Protein AF-A0A1S9IU31-F1 (afdb_monomer)

Organism: Shigella boydii (NCBI:txid621)

Solvent-accessible surface area (backbone atoms only — not comparable to full-atom values): 4528 Å² total; per-residue (Å²): 52,54,58,90,71,92,72,70,68,72,78,57,51,58,59,57,52,51,51,38,38,74,68,64,78,32,95,51,79,85,77,58,92,75,87,90,86,78,93,64,73,68,37,83,87,36,71,86,87,88,85,88,76,83,85,76,74,89,78,74,83,74,132

Radius of gyration: 15.33 Å; Cα contacts (8 Å, |Δi|>4): 33; chains: 1; bounding box: 30×17×50 Å

Nearest PDB structures (foldseek):
  2h8c-assembly2_C  TM=9.365E-01  e=8.853E-02  Escherichia coli

pLDDT: mean 84.04, std 12.07, range [41.53, 93.56]

Structure (mmCIF, N/CA/C/O backbone):
data_AF-A0A1S9IU31-F1
#
_entry.id   AF-A0A1S9IU31-F1
#
loop_
_atom_site.group_PDB
_atom_site.id
_atom_site.type_symbol
_atom_site.label_atom_id
_atom_site.label_alt_id
_atom_site.label_comp_id
_atom_site.label_asym_id
_atom_site.label_entity_id
_atom_site.label_seq_id
_atom_site.pdbx_PDB_ins_code
_atom_site.Cartn_x
_atom_site.Cartn_y
_atom_site.Cartn_z
_atom_site.occupancy
_atom_site.B_iso_or_equiv
_atom_site.auth_seq_id
_atom_site.auth_comp_id
_atom_site.auth_asym_id
_atom_site.auth_atom_id
_atom_site.pdbx_PDB_model_num
ATOM 1 N N . PRO A 1 1 ? 7.674 -4.055 -8.090 1.00 87.94 1 PRO A N 1
ATOM 2 C CA . PRO A 1 1 ? 7.599 -2.989 -9.130 1.00 87.94 1 PRO A CA 1
ATOM 3 C C . PRO A 1 1 ? 7.692 -3.614 -10.533 1.00 87.94 1 PRO A C 1
ATOM 5 O O . PRO A 1 1 ? 8.230 -4.711 -10.618 1.00 87.94 1 PRO A O 1
ATOM 8 N N . PRO A 1 2 ? 7.182 -2.979 -11.602 1.00 91.06 2 PRO A N 1
ATOM 9 C CA . PRO A 1 2 ? 7.213 -3.552 -12.956 1.00 91.06 2 PRO A CA 1
ATOM 10 C C . PRO A 1 2 ? 8.601 -3.514 -13.616 1.00 91.06 2 PRO A C 1
ATOM 12 O O . PRO A 1 2 ? 8.915 -4.348 -14.457 1.00 91.06 2 PRO A O 1
ATOM 15 N N . ASP A 1 3 ? 9.450 -2.562 -13.225 1.00 90.50 3 ASP A N 1
ATOM 16 C CA . ASP A 1 3 ? 10.801 -2.386 -13.761 1.00 90.50 3 ASP A CA 1
ATOM 17 C C . ASP A 1 3 ? 11.742 -1.758 -12.704 1.00 90.50 3 ASP A C 1
ATOM 19 O O . ASP A 1 3 ? 11.341 -1.523 -11.558 1.00 90.50 3 ASP A O 1
ATOM 23 N N . LYS A 1 4 ? 13.003 -1.499 -13.085 1.00 87.75 4 LYS A N 1
ATOM 24 C CA . LYS A 1 4 ? 14.056 -0.922 -12.223 1.00 87.75 4 LYS A CA 1
ATOM 25 C C . LYS A 1 4 ? 14.108 0.615 -12.217 1.00 87.75 4 LYS A C 1
ATOM 27 O O . LYS A 1 4 ? 15.037 1.182 -11.647 1.00 87.75 4 LYS A O 1
ATOM 32 N N . ARG A 1 5 ? 13.158 1.311 -12.850 1.00 89.38 5 ARG A N 1
ATOM 33 C CA . ARG A 1 5 ? 13.120 2.780 -12.833 1.00 89.38 5 ARG A CA 1
ATOM 34 C C . ARG A 1 5 ? 12.911 3.281 -11.410 1.00 89.38 5 ARG A C 1
ATOM 36 O O . ARG A 1 5 ? 12.145 2.700 -10.632 1.00 89.38 5 ARG A O 1
ATOM 43 N N . ARG A 1 6 ? 13.564 4.400 -11.100 1.00 86.88 6 ARG A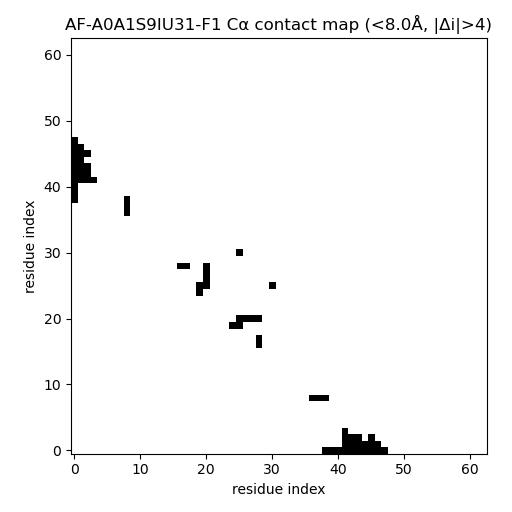 N 1
ATOM 44 C CA . ARG A 1 6 ? 13.349 5.136 -9.856 1.00 86.88 6 ARG A CA 1
ATOM 45 C C . ARG A 1 6 ? 11.890 5.598 -9.807 1.00 86.88 6 ARG A C 1
ATOM 47 O O . ARG A 1 6 ? 11.386 6.162 -10.772 1.00 86.88 6 ARG A O 1
ATOM 54 N N . ARG A 1 7 ? 11.214 5.282 -8.707 1.00 87.50 7 ARG A N 1
ATOM 55 C CA . ARG A 1 7 ? 9.833 5.675 -8.402 1.00 87.50 7 ARG A CA 1
ATOM 56 C C . ARG A 1 7 ? 9.746 5.927 -6.917 1.00 87.50 7 ARG A C 1
ATOM 58 O O . ARG A 1 7 ? 10.267 5.099 -6.162 1.00 87.50 7 ARG A O 1
ATOM 65 N N . ASP A 1 8 ? 9.066 6.978 -6.520 1.00 86.75 8 ASP A N 1
ATOM 66 C CA . ASP A 1 8 ? 8.798 7.244 -5.114 1.00 86.75 8 ASP A CA 1
ATOM 67 C C . ASP A 1 8 ? 7.703 6.281 -4.621 1.00 86.75 8 ASP A C 1
ATOM 69 O O . ASP A 1 8 ? 6.809 5.896 -5.382 1.00 86.75 8 ASP A O 1
ATOM 73 N N . LEU A 1 9 ? 7.869 5.739 -3.410 1.00 84.00 9 LEU A N 1
ATOM 74 C CA . LEU A 1 9 ? 6.970 4.700 -2.880 1.00 84.00 9 LEU A CA 1
ATOM 75 C C . LEU A 1 9 ? 5.651 5.288 -2.376 1.00 84.00 9 LEU A C 1
ATOM 77 O O . LEU A 1 9 ? 4.611 4.655 -2.521 1.00 84.00 9 LEU A O 1
ATOM 81 N N . ASP A 1 10 ? 5.703 6.494 -1.828 1.00 80.94 10 ASP A N 1
ATOM 82 C CA . ASP A 1 10 ? 4.559 7.290 -1.388 1.00 80.94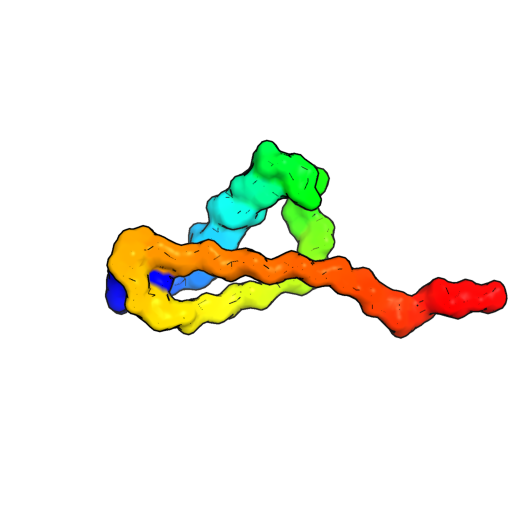 10 ASP A CA 1
ATOM 83 C C . ASP A 1 10 ? 3.542 7.515 -2.514 1.00 80.94 10 ASP A C 1
ATOM 85 O O . ASP A 1 10 ? 2.348 7.298 -2.323 1.00 80.94 10 ASP A O 1
ATOM 89 N N . ASN A 1 11 ? 4.014 7.801 -3.729 1.00 82.00 11 ASN A N 1
ATOM 90 C CA . ASN A 1 11 ? 3.159 7.978 -4.905 1.00 82.00 11 ASN A CA 1
ATOM 91 C C . ASN A 1 11 ? 2.331 6.731 -5.256 1.00 82.00 11 ASN A C 1
ATOM 93 O O . ASN A 1 11 ? 1.324 6.830 -5.956 1.00 82.00 11 ASN A O 1
ATOM 97 N N . ILE A 1 12 ? 2.743 5.549 -4.790 1.00 84.88 12 ILE A N 1
ATOM 98 C CA . ILE A 1 12 ? 2.025 4.298 -5.035 1.00 84.88 12 ILE A CA 1
ATOM 99 C C . ILE A 1 12 ? 0.934 4.072 -3.987 1.00 84.88 12 ILE A C 1
ATOM 101 O O . ILE A 1 12 ? -0.005 3.357 -4.300 1.00 84.88 12 ILE A O 1
ATOM 105 N N . LEU A 1 13 ? 1.007 4.663 -2.787 1.00 86.69 13 LEU A N 1
ATOM 106 C CA . LEU A 1 13 ? 0.073 4.377 -1.685 1.00 86.69 13 LEU A CA 1
ATOM 107 C C . LEU A 1 13 ? -1.352 4.872 -1.933 1.00 86.69 13 LEU A C 1
ATOM 109 O O . LEU A 1 13 ? -2.298 4.224 -1.491 1.00 86.69 13 LEU A O 1
ATOM 113 N N . LYS A 1 14 ? -1.521 5.967 -2.680 1.00 86.56 14 LYS A N 1
ATOM 114 C CA . LYS A 1 14 ? -2.847 6.549 -2.918 1.00 86.56 14 LYS A CA 1
ATOM 115 C C . LYS A 1 14 ? -3.798 5.582 -3.629 1.00 86.56 14 LYS A C 1
ATOM 117 O O . LYS A 1 14 ? -4.938 5.441 -3.213 1.00 86.56 14 LYS A O 1
ATOM 122 N N . ALA A 1 15 ? -3.332 4.894 -4.673 1.00 89.19 15 ALA A N 1
ATOM 123 C CA . ALA A 1 15 ? -4.196 4.027 -5.478 1.00 89.19 15 ALA A CA 1
ATOM 124 C C . ALA A 1 15 ? -4.707 2.772 -4.726 1.00 89.19 15 ALA A C 1
ATOM 126 O O . ALA A 1 15 ? -5.885 2.458 -4.849 1.00 89.19 15 ALA A O 1
ATOM 127 N N . PRO A 1 16 ? -3.888 2.047 -3.937 1.00 89.56 16 PRO A N 1
ATOM 128 C CA . PRO A 1 16 ? -4.357 0.984 -3.056 1.00 89.56 16 PRO A CA 1
ATOM 129 C C . PRO A 1 16 ? -5.326 1.468 -1.983 1.00 89.56 16 PRO A C 1
ATOM 131 O O . PRO A 1 16 ? -6.325 0.795 -1.780 1.00 89.56 16 PRO A O 1
ATOM 134 N N . LEU A 1 17 ? -5.056 2.596 -1.315 1.00 88.88 17 LEU A N 1
ATOM 135 C CA . LEU A 1 17 ? -5.967 3.131 -0.294 1.00 88.88 17 LEU A CA 1
ATOM 136 C C . LEU A 1 17 ? -7.338 3.433 -0.901 1.00 88.88 17 LEU A C 1
ATOM 138 O O . LEU A 1 17 ? -8.343 2.911 -0.429 1.00 88.88 17 LEU A O 1
ATOM 142 N N . ASP A 1 18 ? -7.349 4.147 -2.025 1.00 89.38 18 ASP A N 1
ATOM 143 C CA . ASP A 1 18 ? -8.557 4.454 -2.789 1.00 89.38 18 ASP A CA 1
ATOM 144 C C . ASP A 1 18 ? -9.308 3.177 -3.202 1.00 89.38 18 ASP A C 1
ATOM 146 O O . ASP A 1 18 ? -10.508 3.047 -2.977 1.00 89.38 18 ASP A O 1
ATOM 150 N N . ALA A 1 19 ? -8.598 2.165 -3.715 1.00 90.25 19 ALA A N 1
ATOM 151 C CA . ALA A 1 19 ? -9.195 0.883 -4.084 1.00 90.25 19 ALA A CA 1
ATOM 152 C C . ALA A 1 19 ? -9.792 0.118 -2.887 1.00 90.25 19 ALA A C 1
ATOM 154 O O . ALA A 1 19 ? -10.824 -0.534 -3.043 1.00 90.25 19 ALA A O 1
ATOM 155 N N . LEU A 1 20 ? -9.166 0.173 -1.707 1.00 90.44 20 LEU A N 1
ATOM 156 C CA . LEU A 1 20 ? -9.666 -0.484 -0.493 1.00 90.44 20 LEU A CA 1
ATOM 157 C C . LEU A 1 20 ? -10.914 0.222 0.057 1.00 90.44 20 LEU A C 1
ATOM 159 O O . LEU A 1 20 ? -11.862 -0.461 0.453 1.00 90.44 20 LEU A O 1
ATOM 163 N N . THR A 1 21 ? -10.947 1.556 0.017 1.00 89.88 21 THR A N 1
ATOM 164 C CA . THR A 1 21 ? -12.126 2.360 0.374 1.00 89.88 21 THR A CA 1
ATOM 165 C C . THR A 1 21 ? -13.265 2.132 -0.621 1.00 89.88 21 THR A C 1
ATOM 167 O O . THR A 1 21 ? -14.389 1.826 -0.229 1.00 89.88 21 THR A O 1
ATOM 170 N N . HIS A 1 22 ? -12.979 2.154 -1.926 1.00 90.06 22 HIS A N 1
ATOM 171 C CA . HIS A 1 22 ? -13.965 1.864 -2.972 1.00 90.06 22 HIS A CA 1
ATOM 172 C C . HIS A 1 22 ? -14.519 0.436 -2.913 1.00 90.06 22 HIS A C 1
ATOM 174 O O . HIS A 1 22 ? -15.683 0.216 -3.247 1.00 90.06 22 HIS A O 1
ATOM 180 N N . ALA A 1 23 ? -13.713 -0.535 -2.481 1.00 90.06 23 ALA A N 1
ATOM 181 C CA . ALA A 1 23 ? -14.165 -1.905 -2.251 1.00 90.06 23 ALA A CA 1
ATOM 182 C C . ALA A 1 23 ? -15.026 -2.058 -0.980 1.00 90.06 23 ALA A C 1
ATOM 184 O O . ALA A 1 23 ? -15.542 -3.147 -0.733 1.00 90.06 23 ALA A O 1
ATOM 185 N N . GLY A 1 24 ? -15.171 -1.002 -0.170 1.00 88.06 24 GLY A N 1
ATOM 186 C CA . GLY A 1 24 ? -15.903 -1.023 1.096 1.00 88.06 24 GLY A CA 1
ATOM 187 C C . GLY A 1 24 ? -15.191 -1.791 2.211 1.00 88.06 24 GLY A C 1
ATOM 188 O O . GLY A 1 24 ? -15.823 -2.140 3.206 1.00 88.06 24 GLY A O 1
ATOM 189 N N . LEU A 1 25 ? -13.893 -2.090 2.050 1.00 86.69 25 LEU A N 1
ATOM 190 C CA . LEU A 1 25 ? -13.097 -2.727 3.103 1.00 86.69 25 LEU A CA 1
ATOM 191 C C . LEU A 1 25 ? -12.766 -1.733 4.224 1.00 86.69 25 LEU A C 1
ATOM 193 O O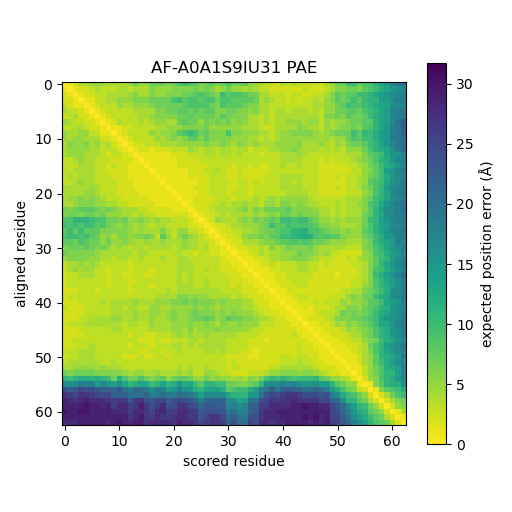 . LEU A 1 25 ? -12.647 -2.123 5.383 1.00 86.69 25 LEU A O 1
ATOM 197 N N . LEU A 1 26 ? -12.622 -0.462 3.857 1.00 83.31 26 LEU A N 1
ATOM 198 C CA . LEU A 1 26 ? -12.380 0.667 4.745 1.00 83.31 26 LEU A CA 1
ATOM 199 C C . LEU A 1 26 ? -13.490 1.691 4.516 1.00 83.31 26 LEU A C 1
ATOM 201 O O . LEU A 1 26 ? -13.928 1.883 3.383 1.00 83.31 26 LEU A O 1
ATOM 205 N N . MET A 1 27 ? -13.945 2.332 5.585 1.00 82.44 27 MET A N 1
ATOM 206 C CA . MET A 1 27 ? -14.845 3.481 5.498 1.00 82.44 27 MET A CA 1
ATOM 207 C C . MET A 1 27 ? -14.075 4.743 5.118 1.00 82.44 27 MET A C 1
ATOM 209 O O . MET A 1 27 ? -14.585 5.541 4.338 1.00 82.44 27 MET A O 1
ATOM 213 N N . ASP A 1 28 ? -12.862 4.896 5.654 1.00 80.50 28 ASP A N 1
ATOM 214 C CA . ASP A 1 28 ? -11.985 6.035 5.388 1.00 80.50 28 ASP A CA 1
ATOM 215 C C . ASP A 1 28 ? -10.502 5.647 5.522 1.00 80.50 28 ASP A C 1
ATOM 217 O O . ASP A 1 28 ? -10.170 4.657 6.185 1.00 80.50 28 ASP A O 1
ATOM 221 N N . ASP A 1 29 ? -9.607 6.419 4.903 1.00 75.69 29 ASP A N 1
ATOM 222 C CA . ASP A 1 29 ? -8.156 6.223 5.000 1.00 75.69 29 ASP A CA 1
ATOM 223 C C . ASP A 1 29 ? -7.600 6.569 6.394 1.00 75.69 29 ASP A C 1
ATOM 225 O O . ASP A 1 29 ? -6.599 5.981 6.812 1.00 75.69 29 ASP A O 1
ATOM 229 N N . GLU A 1 30 ? -8.318 7.399 7.159 1.00 84.19 30 GLU A N 1
ATOM 230 C CA . GLU A 1 30 ? -8.054 7.704 8.574 1.00 84.19 30 GLU A CA 1
ATOM 231 C C . GLU A 1 30 ? -8.055 6.464 9.490 1.00 84.19 30 GLU A C 1
ATOM 233 O O . GLU A 1 30 ? -7.542 6.520 10.604 1.00 84.19 30 GLU A O 1
ATOM 238 N N . GLN A 1 31 ? -8.600 5.323 9.047 1.00 85.19 31 GLN A N 1
ATOM 239 C CA . GLN A 1 31 ? -8.616 4.088 9.843 1.00 85.19 31 GLN A CA 1
ATOM 240 C C . GLN A 1 31 ? -7.244 3.413 9.991 1.00 85.19 31 GLN A C 1
ATOM 242 O O . GLN A 1 31 ? -7.113 2.476 10.781 1.00 85.19 31 GLN A O 1
ATOM 247 N N . PHE A 1 32 ? -6.238 3.822 9.218 1.00 86.62 32 PHE A N 1
ATOM 248 C CA . PHE A 1 32 ? -4.885 3.294 9.354 1.00 86.62 32 PHE A CA 1
ATOM 249 C C . PHE A 1 32 ? -4.021 4.203 10.229 1.00 86.62 32 PHE A C 1
ATOM 251 O O . PHE A 1 32 ? -3.478 5.195 9.749 1.00 86.62 32 PHE A O 1
ATOM 258 N N . ASP A 1 33 ? -3.790 3.804 11.482 1.00 87.06 33 ASP A N 1
ATOM 259 C CA . ASP A 1 33 ? -2.808 4.481 12.343 1.00 87.06 33 ASP A CA 1
ATOM 260 C C . ASP A 1 33 ? -1.355 4.231 11.890 1.00 87.06 33 ASP A C 1
ATOM 262 O O . ASP A 1 33 ? -0.470 5.057 12.115 1.00 87.06 33 ASP A O 1
ATOM 266 N N . GLU A 1 34 ? -1.089 3.087 11.247 1.00 88.00 34 GLU A N 1
ATOM 267 C CA . GLU A 1 34 ? 0.242 2.704 10.772 1.00 88.00 34 GLU A CA 1
ATOM 268 C C . GLU A 1 34 ? 0.186 2.081 9.371 1.00 88.00 34 GLU A C 1
ATOM 270 O O . GLU A 1 34 ? -0.519 1.100 9.123 1.00 88.00 34 GLU A O 1
ATOM 275 N N . ILE A 1 35 ? 0.994 2.620 8.451 1.00 89.81 35 ILE A N 1
ATOM 276 C CA . ILE A 1 35 ? 1.157 2.095 7.092 1.00 89.81 35 ILE A CA 1
ATOM 277 C C . ILE A 1 35 ? 2.639 1.842 6.826 1.00 89.81 35 ILE A C 1
ATOM 279 O O . ILE A 1 35 ? 3.452 2.763 6.785 1.00 89.81 35 ILE A O 1
ATOM 283 N N . ASN A 1 36 ? 2.980 0.581 6.557 1.00 90.50 36 ASN A N 1
ATOM 284 C CA . ASN A 1 36 ? 4.329 0.171 6.179 1.00 90.50 36 ASN A CA 1
ATOM 285 C C . ASN A 1 36 ? 4.403 -0.150 4.685 1.00 90.50 36 ASN A C 1
ATOM 287 O O . ASN A 1 36 ? 3.703 -1.037 4.193 1.00 90.50 36 ASN A O 1
ATOM 291 N N . ILE A 1 37 ? 5.310 0.516 3.966 1.00 91.00 37 ILE A N 1
ATOM 292 C CA . ILE A 1 37 ? 5.580 0.240 2.553 1.00 91.00 37 ILE A CA 1
ATOM 293 C C . ILE A 1 37 ? 7.029 -0.187 2.339 1.00 91.00 37 ILE A C 1
ATOM 295 O O . ILE A 1 37 ? 7.974 0.474 2.759 1.00 91.00 37 ILE A O 1
ATOM 299 N N . VAL A 1 38 ? 7.210 -1.302 1.631 1.00 91.44 38 VAL A N 1
ATOM 300 C CA . VAL A 1 38 ? 8.533 -1.858 1.336 1.00 91.44 38 VAL A CA 1
ATOM 301 C C . VAL A 1 38 ? 8.659 -2.119 -0.158 1.00 91.44 38 VAL A C 1
ATOM 303 O O . VAL A 1 38 ? 7.796 -2.739 -0.786 1.00 91.44 38 VAL A O 1
ATOM 306 N N . ARG A 1 39 ? 9.770 -1.672 -0.752 1.00 90.19 39 ARG A N 1
ATOM 307 C CA . ARG A 1 39 ? 10.085 -1.981 -2.149 1.00 90.19 39 ARG A CA 1
ATOM 308 C C . ARG A 1 39 ? 10.517 -3.439 -2.273 1.00 90.19 39 ARG A C 1
ATOM 310 O O . ARG A 1 39 ? 11.625 -3.800 -1.895 1.00 90.19 39 ARG A O 1
ATOM 317 N N . ALA A 1 40 ? 9.659 -4.254 -2.872 1.00 90.50 40 ALA A N 1
ATOM 318 C CA . ALA A 1 40 ? 9.994 -5.622 -3.243 1.00 90.50 40 ALA A CA 1
ATOM 319 C C . ALA A 1 40 ? 10.792 -5.696 -4.561 1.00 90.50 40 ALA A C 1
ATOM 321 O O . ALA A 1 40 ? 11.032 -4.697 -5.248 1.00 90.50 40 ALA A O 1
ATOM 322 N N . GLN A 1 41 ? 11.153 -6.920 -4.935 1.00 91.75 41 GLN A N 1
ATOM 323 C CA . GLN A 1 41 ? 11.864 -7.238 -6.172 1.00 91.75 41 GLN A CA 1
ATOM 324 C C . GLN A 1 41 ? 11.034 -6.840 -7.413 1.00 91.75 41 GLN A C 1
ATOM 326 O O . GLN A 1 41 ? 9.796 -6.864 -7.363 1.00 91.75 41 GLN A O 1
ATOM 331 N N . PRO A 1 42 ? 11.665 -6.446 -8.534 1.00 91.88 42 PRO A N 1
ATOM 332 C CA . PRO A 1 42 ? 10.949 -6.242 -9.787 1.00 91.88 42 PRO A CA 1
ATOM 333 C C . PRO A 1 42 ? 10.306 -7.542 -10.288 1.00 91.88 42 PRO A C 1
ATOM 335 O O . PRO A 1 42 ? 10.950 -8.586 -10.298 1.00 91.88 42 PRO A O 1
ATOM 338 N N . VAL A 1 43 ? 9.051 -7.468 -10.724 1.00 93.56 43 VAL A N 1
ATOM 339 C CA . VAL A 1 43 ? 8.295 -8.577 -11.323 1.00 93.56 43 VAL A CA 1
ATOM 340 C C . VAL A 1 43 ? 7.590 -8.061 -12.572 1.00 93.56 43 VAL A C 1
ATOM 342 O O . VAL A 1 43 ? 7.126 -6.920 -12.573 1.00 93.56 43 VAL A O 1
ATOM 345 N N . SER A 1 44 ? 7.513 -8.870 -13.632 1.00 93.19 44 SER A N 1
ATOM 346 C CA . SER A 1 44 ? 6.855 -8.465 -14.883 1.00 93.19 44 SER A CA 1
ATOM 347 C C . SER A 1 44 ? 5.407 -8.032 -14.626 1.00 93.19 44 SER A C 1
ATOM 349 O O . SER A 1 44 ? 4.707 -8.670 -13.843 1.00 93.19 44 SER A O 1
ATOM 351 N N . GLY A 1 45 ? 4.982 -6.914 -15.223 1.00 91.69 45 GLY A N 1
ATOM 352 C CA . GLY A 1 45 ? 3.658 -6.309 -14.998 1.00 91.69 45 GLY A CA 1
ATOM 353 C C . GLY A 1 45 ? 3.487 -5.591 -13.652 1.00 91.69 45 GLY A C 1
ATOM 354 O O . GLY A 1 45 ? 2.560 -4.805 -13.489 1.00 91.69 45 GLY A O 1
ATOM 355 N N . GLY A 1 46 ? 4.415 -5.774 -12.709 1.00 91.94 46 GLY A N 1
ATOM 356 C CA . GLY A 1 46 ? 4.314 -5.228 -11.363 1.00 91.94 46 GLY A CA 1
ATOM 357 C C . GLY A 1 46 ? 3.302 -5.983 -10.499 1.00 91.94 46 GLY A C 1
ATOM 358 O O . GLY A 1 46 ? 2.374 -6.628 -10.973 1.00 91.94 46 GLY A O 1
ATOM 359 N N . ARG A 1 47 ? 3.508 -5.924 -9.185 1.00 91.94 47 ARG A N 1
ATOM 360 C CA . ARG A 1 47 ? 2.594 -6.499 -8.199 1.00 91.94 47 ARG A CA 1
ATOM 361 C C . ARG A 1 47 ? 2.647 -5.668 -6.932 1.00 91.94 47 ARG A C 1
ATOM 363 O O . ARG A 1 47 ? 3.731 -5.235 -6.531 1.00 91.94 47 ARG A O 1
ATOM 370 N N . LEU A 1 48 ?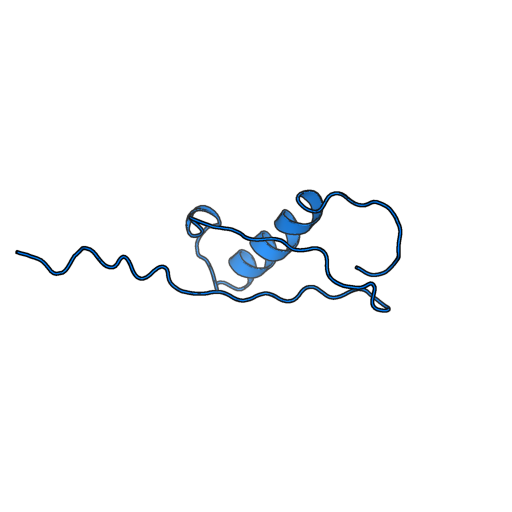 1.486 -5.497 -6.316 1.00 91.94 48 LEU A N 1
ATOM 371 C CA . LEU A 1 48 ? 1.322 -4.918 -4.994 1.00 91.94 48 LEU A CA 1
ATOM 372 C C . LEU A 1 48 ? 0.626 -5.961 -4.118 1.00 91.94 48 LEU A C 1
ATOM 374 O O . LEU A 1 48 ? -0.406 -6.506 -4.497 1.00 91.94 48 LEU A O 1
ATOM 378 N N . GLY A 1 49 ? 1.256 -6.317 -3.002 1.00 91.88 49 GL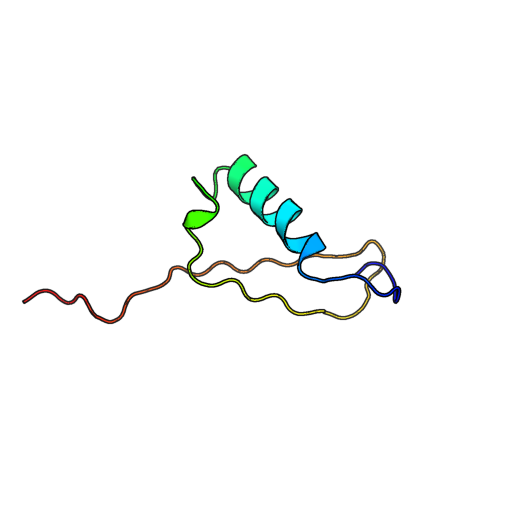Y A N 1
ATOM 379 C CA . GLY A 1 49 ? 0.680 -7.214 -2.006 1.00 91.88 49 GLY A CA 1
ATOM 380 C C . GLY A 1 49 ? 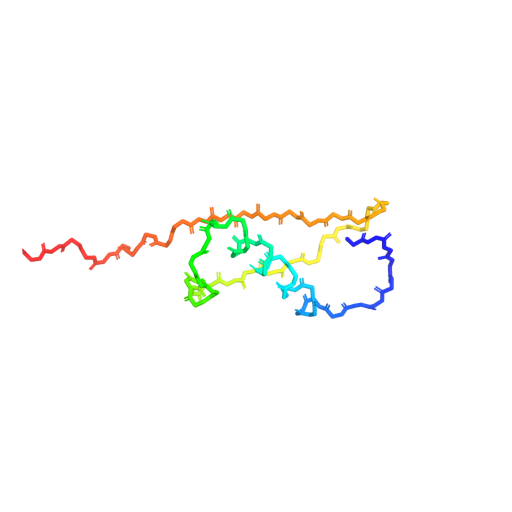0.309 -6.404 -0.776 1.00 91.88 49 GLY A C 1
ATOM 381 O O . GLY A 1 49 ? 1.148 -5.653 -0.286 1.00 91.88 49 GLY A O 1
ATOM 382 N N . VAL A 1 50 ? -0.921 -6.564 -0.294 1.00 91.31 50 VAL A N 1
ATOM 383 C CA . VAL A 1 50 ? -1.423 -5.883 0.904 1.00 91.31 50 VAL A CA 1
ATOM 384 C C . VAL A 1 50 ? -1.632 -6.920 2.000 1.00 91.31 50 VAL A C 1
ATOM 386 O O . VAL A 1 50 ? -2.142 -8.010 1.738 1.00 91.31 50 VAL A O 1
ATOM 389 N N . LYS A 1 51 ? -1.226 -6.583 3.222 1.00 91.50 51 LYS A N 1
ATOM 390 C CA . LYS A 1 51 ? -1.586 -7.313 4.437 1.00 91.50 51 LYS A CA 1
ATOM 391 C C . LYS A 1 51 ? -2.170 -6.307 5.414 1.00 91.50 51 LYS A C 1
ATOM 393 O O . LYS A 1 51 ? -1.551 -5.274 5.645 1.00 91.50 51 LYS A O 1
ATOM 398 N N . ILE A 1 52 ? -3.348 -6.611 5.941 1.00 89.62 52 ILE A N 1
ATOM 399 C CA . ILE A 1 52 ? -4.086 -5.741 6.855 1.00 89.62 52 ILE A CA 1
ATOM 400 C C . ILE A 1 52 ? -4.257 -6.504 8.158 1.00 89.62 52 ILE A C 1
ATOM 402 O O . ILE A 1 52 ? -4.638 -7.676 8.144 1.00 89.62 52 ILE A O 1
ATOM 406 N N . TYR A 1 53 ? -3.950 -5.839 9.265 1.00 89.69 53 TYR A N 1
ATOM 407 C CA . TYR A 1 53 ? -4.057 -6.388 10.607 1.00 89.69 53 TYR A CA 1
ATOM 408 C C . TYR A 1 53 ? -4.841 -5.402 11.473 1.00 89.69 53 TYR A C 1
ATOM 410 O O . TYR A 1 53 ? -4.599 -4.200 11.363 1.00 89.69 53 TYR A O 1
ATOM 418 N N . PRO A 1 54 ? -5.766 -5.870 12.325 1.00 86.75 54 PRO A N 1
ATOM 419 C CA . PRO A 1 54 ? -6.363 -5.007 13.329 1.00 86.75 54 PRO A CA 1
ATOM 420 C C . PRO A 1 54 ? -5.292 -4.604 14.345 1.00 86.75 54 PRO A C 1
ATOM 422 O O . PRO A 1 54 ? -4.531 -5.452 14.820 1.00 86.75 54 PRO A O 1
ATOM 425 N N . ILE A 1 55 ? -5.261 -3.327 14.714 1.00 83.44 55 ILE A N 1
ATOM 426 C CA . ILE A 1 55 ? -4.458 -2.870 15.845 1.00 83.44 55 ILE A CA 1
ATOM 427 C C . ILE A 1 55 ? -5.202 -3.296 17.107 1.00 83.44 55 ILE A C 1
ATOM 429 O O . ILE A 1 55 ? -6.192 -2.694 17.520 1.00 83.44 55 ILE A O 1
ATOM 433 N N . MET A 1 56 ? -4.760 -4.400 17.701 1.00 73.50 56 MET A N 1
ATOM 434 C CA . MET A 1 56 ? -5.211 -4.785 19.030 1.00 73.50 56 MET A CA 1
ATOM 435 C C . MET A 1 56 ? -4.470 -3.892 20.022 1.00 73.50 56 MET A C 1
ATOM 437 O O . MET A 1 56 ? -3.299 -4.120 20.309 1.00 73.50 56 MET A O 1
ATOM 441 N N . LEU A 1 57 ? -5.132 -2.848 20.521 1.00 64.50 57 LEU A N 1
ATOM 442 C CA . LEU A 1 57 ? -4.616 -2.085 21.654 1.00 64.50 57 LEU A CA 1
ATOM 443 C C . LEU A 1 57 ? -4.571 -3.018 22.878 1.00 64.50 57 LEU A C 1
ATOM 445 O O . LEU A 1 57 ? -5.578 -3.204 23.566 1.00 64.50 57 LEU A O 1
ATOM 449 N N . GLU A 1 58 ? -3.410 -3.613 23.162 1.00 58.00 58 GLU A N 1
ATOM 450 C CA . GLU A 1 58 ? -3.129 -4.251 24.452 1.00 58.00 58 GLU A CA 1
ATOM 451 C C . GLU A 1 58 ? -3.090 -3.162 25.535 1.00 58.00 58 GLU A C 1
ATOM 453 O O . GLU A 1 58 ? -2.041 -2.624 25.878 1.00 58.00 58 GLU A O 1
ATOM 458 N N . GLY A 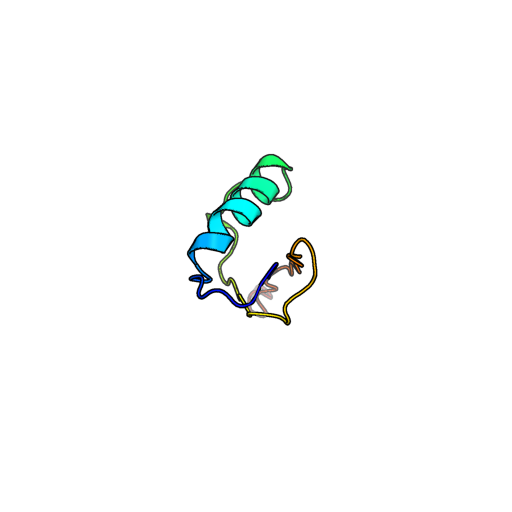1 59 ? -4.259 -2.756 26.040 1.00 56.66 59 GLY A N 1
ATOM 459 C CA . GLY A 1 59 ? -4.305 -1.689 27.044 1.00 56.66 59 GLY A CA 1
ATOM 460 C C . GLY A 1 59 ? -5.669 -1.233 27.546 1.00 56.66 59 GLY A C 1
ATOM 461 O O . GLY A 1 59 ? -5.719 -0.379 28.426 1.00 56.66 59 GLY A O 1
ATOM 462 N N . GLN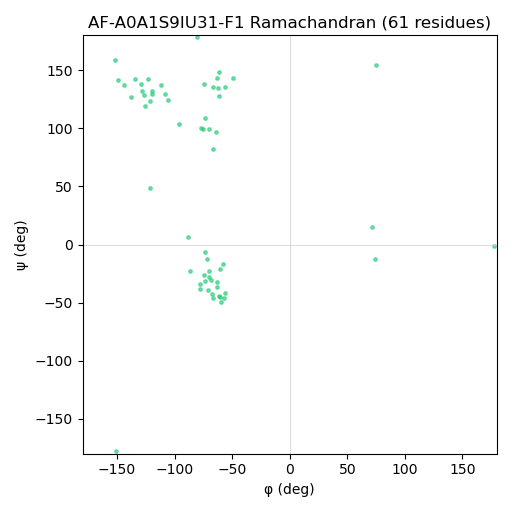 A 1 60 ? -6.782 -1.787 27.058 1.00 53.62 60 GL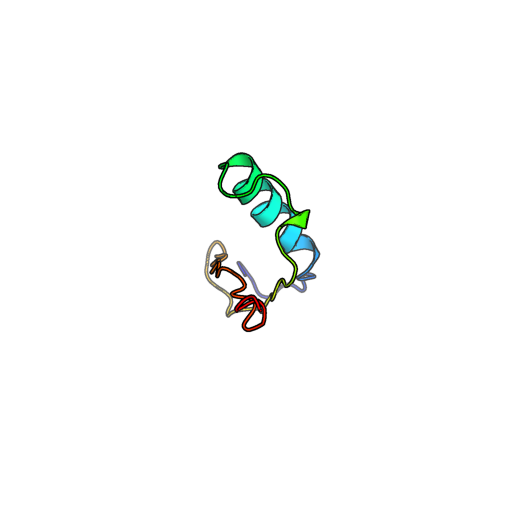N A N 1
ATOM 463 C CA . GLN A 1 60 ? -8.109 -1.498 27.619 1.00 53.62 60 GLN A CA 1
ATOM 464 C C . GLN A 1 60 ? -8.815 -2.766 28.106 1.00 53.62 60 GLN A C 1
ATOM 466 O O . GLN A 1 60 ? -9.995 -2.988 27.839 1.00 53.62 60 GLN A O 1
ATOM 471 N N . VAL A 1 61 ? -8.112 -3.587 28.891 1.00 48.47 61 VAL A N 1
ATOM 472 C CA . VAL A 1 61 ? -8.806 -4.401 29.896 1.00 48.47 61 VAL A CA 1
ATOM 473 C C . VAL A 1 61 ? -9.287 -3.413 30.957 1.00 48.47 61 VAL A C 1
ATOM 475 O O . VAL A 1 61 ? -8.503 -2.878 31.739 1.00 48.47 61 VAL A O 1
ATOM 478 N N . LYS A 1 62 ? -10.571 -3.060 30.853 1.00 44.34 62 LYS A N 1
ATOM 479 C CA . LYS A 1 62 ? -11.282 -2.130 31.733 1.00 44.34 62 LYS A CA 1
ATOM 480 C C . LYS A 1 62 ? -11.059 -2.474 33.215 1.00 44.34 62 LYS A C 1
ATOM 482 O O . LYS A 1 62 ? -10.995 -3.648 33.571 1.00 44.34 62 LYS A O 1
ATOM 487 N N . LYS A 1 63 ? -10.969 -1.403 34.014 1.00 41.53 63 LYS A N 1
ATOM 488 C CA . LYS A 1 63 ? -11.095 -1.361 35.481 1.00 41.53 63 LYS A CA 1
ATOM 489 C C . LYS A 1 63 ? -12.201 -2.262 36.022 1.00 41.53 63 LYS A C 1
ATOM 491 O O . LYS A 1 63 ? -13.262 -2.327 35.361 1.00 41.53 63 LYS A O 1
#

Secondary structure (DSSP, 8-state):
--SSS---SHHHHHHHHHHHHHTTS-S-GGG-S----------TT------------TT----

Mean predicted aligned error: 6.81 Å

InterPro domains:
  IPR008822 Holliday junction resolvase RusA-like [PF05866] (4-52)
  IPR036614 Holliday junction resolvase RusA-like superfamily [G3DSA:3.30.1330.70] (1-56)
  IPR036614 Holliday junction resolvase RusA-like superfamily [SSF103084] (1-53)

Foldseek 3Di:
DQDDDDDDQVVVVVVVQVVCCVVVVDVHPVQDPDDDDDDDDHDHVDDDDDDDDDPDPPPPPDD

Sequence (63 aa):
PPDKRRRDLDNILKAPLDALTHAGLLMDDEQFDEINIVRAQPVSGGRLGVKIYPIMLEGQVKK